Protein AF-A0A415MES4-F1 (afdb_monomer)

Sequence (117 aa):
MKEWYYIASDKPEKKNYFDSYDDTQFAILCIFRFKAPINEVPDYEIYHNGKLFETVPGDMLFNMYIENGGHVFEDCLNKETDKKENEDVEDLSKTIEDTTNSLKKLLDSIEKLNNML

Structure (mmCIF, N/CA/C/O backbone):
data_AF-A0A415MES4-F1
#
_entry.id   AF-A0A415MES4-F1
#
loop_
_atom_site.group_PDB
_atom_site.id
_atom_site.type_symbol
_atom_site.label_atom_id
_atom_site.label_alt_id
_atom_site.label_comp_id
_atom_site.label_asym_id
_atom_site.label_entity_id
_atom_site.label_seq_id
_atom_site.pdbx_PDB_ins_code
_atom_site.Cartn_x
_atom_site.Cartn_y
_atom_site.Cartn_z
_atom_site.occupancy
_atom_site.B_iso_or_equiv
_atom_site.auth_seq_id
_atom_site.auth_comp_id
_atom_site.auth_asym_id
_atom_site.auth_atom_id
_atom_site.pdbx_PDB_model_num
ATOM 1 N N . MET A 1 1 ? -22.304 5.597 10.752 1.00 66.25 1 MET A N 1
ATOM 2 C CA . MET A 1 1 ? -21.708 4.891 9.596 1.00 66.25 1 MET A CA 1
ATOM 3 C C . MET A 1 1 ? -20.605 3.996 10.126 1.00 66.25 1 MET A C 1
ATOM 5 O O . MET A 1 1 ? -20.163 4.235 11.242 1.00 66.25 1 MET A O 1
ATOM 9 N N . LYS A 1 2 ? -20.229 2.943 9.399 1.00 76.88 2 LYS A N 1
ATOM 10 C CA . LYS A 1 2 ? -19.033 2.171 9.744 1.00 76.88 2 LYS A CA 1
ATOM 11 C C . LYS A 1 2 ? -17.823 2.958 9.245 1.00 76.88 2 LYS A C 1
ATOM 13 O O . LYS A 1 2 ? -17.799 3.300 8.073 1.00 76.88 2 LYS A O 1
ATOM 18 N N . GLU A 1 3 ? -16.892 3.288 10.127 1.00 91.69 3 GLU A N 1
ATOM 19 C CA . GLU A 1 3 ? -15.727 4.111 9.800 1.00 91.69 3 GLU A CA 1
ATOM 20 C C . GLU A 1 3 ? -14.532 3.214 9.493 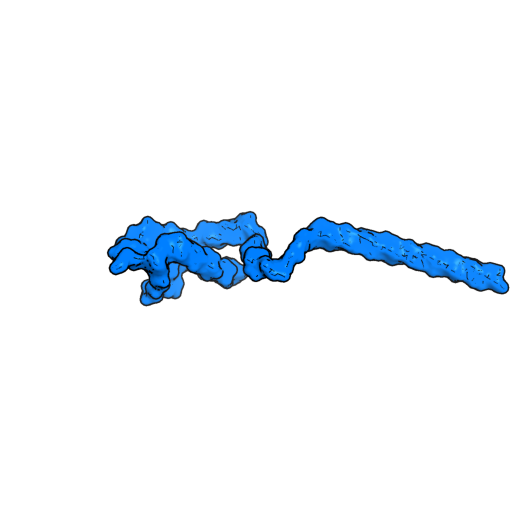1.00 91.69 3 GLU A C 1
ATOM 22 O O . GLU A 1 3 ? -14.123 2.427 10.354 1.00 91.69 3 GLU A O 1
ATOM 27 N N . TRP A 1 4 ? -13.977 3.349 8.290 1.00 97.69 4 TRP A N 1
ATOM 28 C CA . TRP A 1 4 ? -12.700 2.758 7.903 1.00 97.69 4 TRP A CA 1
ATOM 29 C C . TRP A 1 4 ? -11.646 3.850 7.819 1.00 97.69 4 TRP A C 1
ATOM 31 O O . TRP A 1 4 ? -11.913 4.942 7.318 1.00 97.69 4 TRP A O 1
ATOM 41 N N . TYR A 1 5 ? -10.455 3.581 8.340 1.00 97.38 5 TYR A N 1
ATOM 42 C CA . TYR A 1 5 ? -9.321 4.478 8.171 1.00 97.38 5 TYR A CA 1
ATOM 43 C C . TYR A 1 5 ? -8.005 3.731 8.315 1.00 97.38 5 TYR A C 1
ATOM 45 O O . TYR A 1 5 ? -7.950 2.694 8.974 1.00 97.38 5 TYR A O 1
ATOM 53 N N . TYR A 1 6 ? -6.934 4.301 7.767 1.00 97.44 6 TYR A N 1
ATOM 54 C CA . TYR A 1 6 ? -5.578 3.868 8.092 1.00 97.44 6 TYR A CA 1
ATOM 55 C C . TYR A 1 6 ? -4.780 4.970 8.801 1.00 97.44 6 TYR A C 1
ATOM 57 O O . TYR A 1 6 ? -5.033 6.172 8.619 1.00 97.44 6 TYR A O 1
ATOM 65 N N . ILE A 1 7 ? -3.794 4.546 9.588 1.00 97.69 7 ILE A N 1
ATOM 66 C CA . ILE A 1 7 ? -2.726 5.370 10.163 1.00 97.69 7 ILE A CA 1
ATOM 67 C C . ILE A 1 7 ? -1.396 4.835 9.628 1.00 97.69 7 ILE A C 1
ATOM 69 O O . ILE A 1 7 ? -1.177 3.628 9.628 1.00 97.69 7 ILE A O 1
ATOM 73 N N . ALA A 1 8 ? -0.530 5.723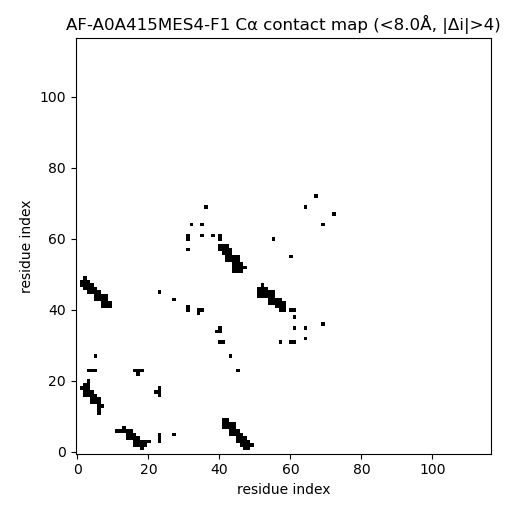 9.140 1.00 96.31 8 ALA A N 1
ATOM 74 C CA . ALA A 1 8 ? 0.816 5.353 8.704 1.00 96.31 8 ALA A CA 1
ATOM 75 C C . ALA A 1 8 ? 1.808 5.570 9.853 1.00 96.31 8 ALA A C 1
ATOM 77 O O . ALA A 1 8 ? 1.709 6.578 10.557 1.00 96.31 8 ALA A O 1
ATOM 78 N N . SER A 1 9 ? 2.769 4.664 10.038 1.00 95.12 9 SER A N 1
ATOM 79 C CA . SER A 1 9 ? 3.703 4.711 11.172 1.00 95.12 9 SER A CA 1
ATOM 80 C C . SER A 1 9 ? 4.617 5.941 11.170 1.00 95.12 9 SER A C 1
ATOM 82 O O . SER A 1 9 ? 5.049 6.383 12.232 1.00 95.12 9 SER A O 1
ATOM 84 N N . ASP A 1 10 ? 4.847 6.559 10.008 1.00 93.38 10 ASP A N 1
ATOM 85 C CA . ASP A 1 10 ? 5.587 7.820 9.881 1.00 93.38 10 ASP A CA 1
ATOM 86 C C . ASP A 1 10 ? 4.755 9.068 10.232 1.00 93.38 10 ASP A C 1
ATOM 88 O O . ASP A 1 10 ? 5.308 10.162 10.343 1.00 93.38 10 ASP A O 1
ATOM 92 N N . LYS A 1 11 ? 3.428 8.926 10.372 1.00 94.06 11 LYS A N 1
ATOM 93 C CA . LYS A 1 11 ? 2.474 10.002 10.706 1.00 94.06 11 LYS A CA 1
ATOM 94 C C . LYS A 1 11 ? 1.375 9.485 11.651 1.00 94.06 11 LYS A C 1
ATOM 96 O O . LYS A 1 11 ? 0.202 9.456 11.254 1.00 94.06 11 LYS A O 1
ATOM 101 N N . PRO A 1 12 ? 1.718 9.081 12.889 1.00 94.00 12 PRO A N 1
ATOM 102 C CA . PRO A 1 12 ? 0.806 8.358 13.778 1.00 94.00 12 PRO A CA 1
ATOM 103 C C . PRO A 1 12 ? -0.417 9.183 14.221 1.00 94.00 12 PRO A C 1
ATOM 105 O O . PRO A 1 12 ? -1.481 8.641 14.512 1.00 94.00 12 PRO A O 1
ATOM 108 N N . GLU A 1 13 ? -0.310 10.508 14.223 1.00 94.94 13 GLU A N 1
ATOM 109 C CA . GLU A 1 13 ? -1.408 11.436 14.519 1.00 94.94 13 GLU A CA 1
ATOM 110 C C . GLU A 1 13 ? -2.424 11.612 13.376 1.00 94.94 13 GLU A C 1
ATOM 112 O O . GLU A 1 13 ? -3.500 12.182 13.590 1.00 94.94 13 GLU A O 1
ATOM 117 N N . LYS A 1 14 ? -2.127 11.135 12.159 1.00 95.69 14 LYS A N 1
ATOM 118 C CA . LYS A 1 14 ? -2.980 11.358 10.986 1.00 95.69 14 LYS A CA 1
ATOM 119 C C . LYS A 1 14 ? -3.833 10.133 10.656 1.00 95.69 14 LYS A C 1
ATOM 121 O O . LYS A 1 14 ? -3.340 9.135 10.137 1.00 95.69 14 LYS A O 1
ATOM 126 N N . LYS A 1 15 ? -5.149 10.273 10.835 1.00 96.31 15 LYS A N 1
ATOM 127 C CA . LYS A 1 15 ? -6.157 9.312 10.357 1.00 96.31 15 LYS A CA 1
ATOM 128 C C . LYS A 1 15 ? -6.633 9.680 8.953 1.00 96.31 15 LYS A C 1
ATOM 130 O O . LYS A 1 15 ? -7.007 10.829 8.718 1.00 96.31 15 LYS A O 1
ATOM 135 N N . ASN A 1 16 ? -6.643 8.714 8.039 1.00 95.56 16 ASN A N 1
ATOM 136 C CA . ASN A 1 16 ? -7.118 8.890 6.663 1.00 95.56 16 ASN A CA 1
ATOM 137 C C . ASN A 1 16 ? -8.367 8.021 6.475 1.00 95.56 16 ASN A C 1
ATOM 139 O O . ASN A 1 16 ? -8.243 6.801 6.484 1.00 95.56 16 ASN A O 1
ATOM 143 N N . TYR A 1 17 ? -9.544 8.648 6.391 1.00 96.38 17 TYR A N 1
ATOM 144 C CA . TYR A 1 17 ? -10.849 7.975 6.413 1.00 96.38 17 TYR A CA 1
ATOM 145 C C . TYR A 1 17 ? -11.364 7.625 5.016 1.00 96.38 17 TYR A C 1
ATOM 147 O O . TYR A 1 17 ? -11.169 8.400 4.081 1.00 96.38 17 TYR A O 1
ATOM 155 N N . PHE A 1 18 ? -12.078 6.501 4.920 1.00 95.44 18 PHE A N 1
ATOM 156 C CA . PHE A 1 18 ? -12.672 5.971 3.693 1.00 95.44 18 PHE A CA 1
ATOM 157 C C . PHE A 1 18 ? -14.016 5.284 3.969 1.00 95.44 18 PHE A C 1
ATOM 159 O O . PHE A 1 18 ? -14.332 4.930 5.110 1.00 95.44 18 PHE A O 1
ATOM 166 N N . ASP A 1 19 ? -14.798 5.077 2.909 1.00 94.00 19 ASP A N 1
ATOM 167 C CA . ASP A 1 19 ? -16.134 4.477 2.996 1.00 94.00 19 ASP A CA 1
ATOM 168 C C . ASP A 1 19 ? -16.085 2.950 3.176 1.00 94.00 19 ASP A C 1
ATOM 170 O O . ASP A 1 19 ? -16.998 2.354 3.760 1.00 94.00 19 ASP A O 1
ATOM 174 N N . SER A 1 20 ? -15.007 2.303 2.720 1.00 95.62 20 SER A N 1
ATOM 175 C CA . SER A 1 20 ? -14.845 0.851 2.767 1.00 95.62 20 SER A CA 1
ATOM 176 C C . SER A 1 20 ? -13.408 0.401 3.055 1.00 95.62 20 SER A C 1
ATOM 178 O O . SER A 1 20 ? -12.447 1.174 2.994 1.00 95.62 20 SER A O 1
ATOM 180 N N . TYR A 1 21 ? -13.264 -0.888 3.373 1.00 94.31 21 TYR A N 1
ATOM 181 C CA . TYR A 1 21 ? -11.959 -1.540 3.488 1.00 94.31 21 TYR A CA 1
ATOM 182 C C . TYR A 1 21 ? -11.205 -1.530 2.154 1.00 94.31 21 TYR A C 1
ATOM 184 O O . TYR A 1 21 ? -10.022 -1.200 2.136 1.00 94.31 21 TYR A O 1
ATOM 192 N N . ASP A 1 22 ? -11.902 -1.809 1.050 1.00 94.88 22 ASP A N 1
ATOM 193 C CA . ASP A 1 22 ? -11.310 -1.846 -0.290 1.00 94.88 22 ASP A CA 1
ATOM 194 C C . ASP A 1 22 ? -10.759 -0.470 -0.688 1.00 94.88 22 ASP A C 1
ATOM 196 O O . ASP A 1 22 ? -9.633 -0.377 -1.173 1.00 94.88 22 ASP A O 1
ATOM 200 N N . ASP A 1 23 ? -11.486 0.612 -0.385 1.00 94.25 23 ASP A N 1
ATOM 201 C CA . ASP A 1 23 ? -11.006 1.985 -0.602 1.00 94.25 23 ASP A CA 1
ATOM 202 C C . ASP A 1 23 ? -9.784 2.306 0.268 1.00 94.25 23 ASP A C 1
ATOM 204 O O . ASP A 1 23 ? -8.847 2.971 -0.178 1.00 94.25 23 ASP A O 1
ATOM 208 N N . THR A 1 24 ? -9.769 1.809 1.509 1.00 94.38 24 THR A N 1
ATOM 209 C CA . THR A 1 24 ? -8.646 1.999 2.440 1.00 94.38 24 THR A CA 1
ATOM 210 C C . THR A 1 24 ? -7.386 1.296 1.930 1.00 94.38 24 THR A C 1
ATOM 212 O O . THR A 1 24 ? -6.315 1.902 1.887 1.00 94.38 24 THR A O 1
ATOM 215 N N . GLN A 1 25 ? -7.517 0.039 1.501 1.00 93.44 25 GLN A N 1
ATOM 216 C CA . GLN A 1 25 ? -6.447 -0.749 0.887 1.00 93.44 25 GLN A CA 1
ATOM 217 C C . GLN A 1 25 ? -5.955 -0.094 -0.408 1.00 93.44 25 GLN A C 1
ATOM 219 O O . GLN A 1 25 ? -4.756 0.119 -0.580 1.00 93.44 25 GLN A O 1
ATOM 224 N N . PHE A 1 26 ? -6.871 0.321 -1.287 1.00 90.38 26 PHE A N 1
ATOM 225 C CA . PHE A 1 26 ? -6.530 1.013 -2.528 1.00 90.38 26 PHE A CA 1
ATOM 226 C C . PHE A 1 26 ? -5.764 2.320 -2.275 1.00 90.38 26 PHE A C 1
ATOM 228 O O . PHE A 1 26 ? -4.791 2.618 -2.971 1.00 90.38 26 PHE A O 1
ATOM 235 N N . ALA A 1 27 ? -6.140 3.084 -1.247 1.00 92.12 27 ALA A N 1
ATOM 236 C CA . ALA A 1 27 ? -5.434 4.304 -0.874 1.00 92.12 27 ALA A CA 1
ATOM 237 C C . ALA A 1 27 ? -4.013 4.033 -0.358 1.00 92.12 27 ALA A C 1
ATOM 239 O O . ALA A 1 27 ? -3.079 4.735 -0.756 1.00 92.12 27 ALA A O 1
ATOM 240 N N . ILE A 1 28 ? -3.826 3.007 0.481 1.00 92.62 28 ILE A N 1
ATOM 241 C CA . ILE A 1 28 ? -2.494 2.562 0.919 1.00 92.62 28 ILE A CA 1
ATOM 242 C C . ILE A 1 28 ? -1.654 2.192 -0.303 1.00 92.62 28 ILE A C 1
ATOM 244 O O . ILE A 1 28 ? -0.537 2.698 -0.431 1.00 92.62 28 ILE A O 1
ATOM 248 N N . LEU A 1 29 ? -2.226 1.412 -1.233 1.00 88.69 29 LEU A N 1
ATOM 249 C CA . LEU A 1 29 ? -1.582 0.995 -2.480 1.00 88.69 29 LEU A CA 1
ATOM 250 C C . LEU A 1 29 ? -1.136 2.186 -3.349 1.00 88.69 29 LEU A C 1
ATOM 252 O O . LEU A 1 29 ? -0.034 2.197 -3.895 1.00 88.69 29 LEU A O 1
ATOM 256 N N . CYS A 1 30 ? -1.955 3.232 -3.442 1.00 85.69 30 CYS A N 1
ATOM 257 C CA . CYS A 1 30 ? -1.585 4.442 -4.175 1.00 85.69 30 CYS A CA 1
ATOM 258 C C . CYS A 1 30 ? -0.429 5.204 -3.510 1.00 85.69 30 CYS A C 1
ATOM 260 O O . CYS A 1 30 ? 0.413 5.770 -4.202 1.00 85.69 30 CYS A O 1
ATOM 262 N N . ILE A 1 31 ? -0.376 5.244 -2.175 1.00 85.69 31 ILE A N 1
ATOM 263 C CA . ILE A 1 31 ? 0.579 6.082 -1.436 1.00 85.69 31 ILE A CA 1
ATOM 264 C C . ILE A 1 31 ? 1.943 5.417 -1.298 1.00 85.69 31 ILE A C 1
ATOM 266 O O . ILE A 1 31 ? 2.957 6.083 -1.522 1.00 85.69 31 ILE A O 1
ATOM 270 N N . PHE A 1 32 ? 1.997 4.132 -0.929 1.00 83.88 32 PHE A N 1
ATOM 271 C CA . PHE A 1 32 ? 3.282 3.451 -0.722 1.00 83.88 32 PHE A CA 1
ATOM 272 C C . PHE A 1 32 ? 4.124 3.469 -2.001 1.00 83.88 32 PHE A C 1
ATOM 274 O O . PHE A 1 32 ? 5.343 3.573 -1.943 1.00 83.88 32 PHE A O 1
ATOM 281 N N . ARG A 1 33 ? 3.462 3.479 -3.160 1.00 75.75 33 ARG A N 1
ATOM 282 C CA . ARG A 1 33 ? 4.067 3.550 -4.483 1.00 75.75 33 ARG A CA 1
ATOM 283 C C . ARG A 1 33 ? 4.892 4.817 -4.730 1.00 75.75 33 ARG A C 1
ATOM 285 O O . ARG A 1 33 ? 5.874 4.754 -5.456 1.00 75.75 33 ARG A O 1
ATOM 292 N N . PHE A 1 34 ? 4.547 5.947 -4.112 1.00 80.38 34 PHE A N 1
ATOM 293 C CA . PHE A 1 34 ? 5.376 7.162 -4.167 1.00 80.38 34 PHE A CA 1
ATOM 294 C C . PHE A 1 34 ? 6.545 7.126 -3.178 1.00 80.38 34 PHE A C 1
ATOM 296 O O . PHE A 1 34 ? 7.541 7.819 -3.367 1.00 80.38 34 PHE A O 1
ATOM 303 N N . LYS A 1 35 ? 6.426 6.324 -2.119 1.00 81.19 35 LYS A N 1
ATOM 304 C CA . LYS A 1 35 ? 7.427 6.203 -1.056 1.00 81.19 35 LYS A CA 1
ATOM 305 C C . LYS A 1 35 ? 8.445 5.088 -1.303 1.00 81.19 35 LYS A C 1
ATOM 307 O O . LYS A 1 35 ? 9.572 5.175 -0.825 1.00 81.19 35 LYS A O 1
ATOM 312 N N . ALA A 1 36 ? 8.070 4.059 -2.059 1.00 81.69 36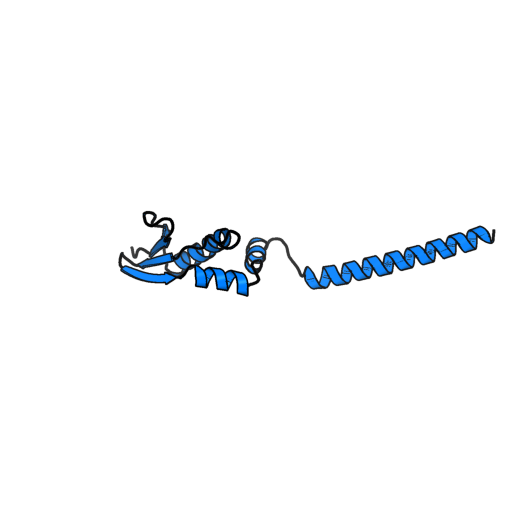 ALA A N 1
ATOM 313 C CA . ALA A 1 36 ? 8.930 2.930 -2.386 1.00 81.69 36 ALA A CA 1
ATOM 314 C C . ALA A 1 36 ? 10.195 3.331 -3.172 1.00 81.69 36 ALA A C 1
ATOM 316 O O . ALA A 1 36 ? 11.272 2.907 -2.759 1.00 81.69 36 ALA A O 1
ATOM 317 N N . PRO A 1 37 ? 10.148 4.213 -4.196 1.00 78.38 37 PRO A N 1
ATOM 318 C CA . PRO A 1 37 ? 11.351 4.659 -4.909 1.00 78.38 37 PRO A CA 1
ATOM 319 C C . PRO A 1 37 ? 12.400 5.353 -4.026 1.00 78.38 37 PRO A C 1
ATOM 321 O O . PRO A 1 37 ? 13.582 5.343 -4.357 1.00 78.38 37 PRO A O 1
ATOM 324 N N . ILE A 1 38 ? 11.976 5.955 -2.910 1.00 80.12 38 ILE A N 1
ATOM 325 C CA . ILE A 1 38 ? 12.853 6.648 -1.954 1.00 80.12 38 ILE A CA 1
ATOM 326 C C . ILE A 1 38 ? 13.140 5.817 -0.694 1.00 80.12 38 ILE A C 1
ATOM 328 O O . ILE A 1 38 ? 13.776 6.314 0.228 1.00 80.12 38 ILE A O 1
ATOM 332 N N . ASN A 1 39 ? 12.723 4.544 -0.670 1.00 75.06 39 ASN A N 1
ATOM 333 C CA . ASN A 1 39 ? 12.914 3.613 0.445 1.00 75.06 39 ASN A CA 1
ATOM 334 C C . ASN A 1 39 ? 12.324 4.109 1.787 1.00 75.06 39 ASN A C 1
ATOM 336 O O . ASN A 1 39 ? 12.902 3.897 2.850 1.00 75.06 39 ASN A O 1
ATOM 340 N N . GLU A 1 40 ? 11.164 4.772 1.739 1.00 82.75 40 GLU A N 1
ATOM 341 C CA . GLU A 1 40 ? 10.481 5.340 2.917 1.00 82.75 40 GLU A CA 1
ATOM 342 C C . GLU A 1 40 ? 9.093 4.725 3.154 1.00 82.75 40 GLU A C 1
ATOM 344 O O . GLU A 1 40 ? 8.179 5.403 3.630 1.00 82.75 40 GLU A O 1
ATOM 349 N N . VAL A 1 41 ? 8.878 3.461 2.775 1.00 90.44 41 VAL A N 1
ATOM 350 C CA . VAL A 1 41 ? 7.563 2.824 2.936 1.00 90.44 41 VAL A CA 1
ATOM 351 C C . VAL A 1 41 ? 7.290 2.553 4.423 1.00 90.44 41 VAL A C 1
ATOM 353 O O . VAL A 1 41 ? 8.002 1.747 5.019 1.00 90.44 41 VAL A O 1
ATOM 356 N N . PRO A 1 42 ? 6.289 3.210 5.043 1.00 94.31 42 PRO A N 1
ATOM 357 C CA . PRO A 1 42 ? 5.946 2.987 6.439 1.00 94.31 42 PRO A CA 1
ATOM 358 C C . PRO A 1 42 ? 5.054 1.750 6.580 1.00 94.31 42 PRO A C 1
ATOM 360 O O . PRO A 1 42 ? 4.496 1.252 5.601 1.00 94.31 42 PRO A O 1
ATOM 363 N N . ASP A 1 43 ? 4.842 1.329 7.819 1.00 96.12 43 ASP A N 1
ATOM 364 C CA . ASP A 1 43 ? 3.774 0.391 8.144 1.00 96.12 43 ASP A CA 1
ATOM 365 C C . ASP A 1 43 ? 2.432 1.124 8.139 1.00 96.12 43 ASP A C 1
ATOM 367 O O . ASP A 1 43 ? 2.341 2.300 8.513 1.00 96.12 43 ASP A O 1
ATOM 371 N N . TYR A 1 44 ? 1.376 0.419 7.747 1.00 97.06 44 TYR A N 1
ATOM 372 C CA . TYR A 1 44 ? 0.019 0.947 7.738 1.00 97.06 44 TYR A CA 1
ATOM 373 C C . TYR A 1 44 ? -0.871 0.119 8.654 1.00 97.06 44 TYR A C 1
ATOM 375 O O . TYR A 1 44 ? -1.038 -1.083 8.472 1.00 97.06 44 TYR A O 1
ATOM 383 N N . GLU A 1 45 ? -1.488 0.769 9.630 1.00 98.19 45 GLU A N 1
ATOM 384 C CA . GLU A 1 45 ? -2.482 0.157 10.502 1.00 98.19 45 GLU A CA 1
ATOM 385 C C . GLU A 1 45 ? -3.880 0.536 10.023 1.00 98.19 45 GLU A C 1
ATOM 387 O O . GLU A 1 45 ? -4.228 1.718 9.977 1.00 98.19 45 GLU A O 1
ATOM 392 N N . ILE A 1 46 ? -4.693 -0.459 9.685 1.00 97.50 46 ILE A N 1
ATOM 393 C CA . ILE A 1 46 ? -6.070 -0.288 9.228 1.00 97.50 46 ILE A CA 1
ATOM 394 C C . ILE A 1 46 ? -7.011 -0.527 10.395 1.00 97.50 46 ILE A C 1
ATOM 396 O O . ILE A 1 46 ? -6.932 -1.538 11.092 1.00 97.50 46 ILE A O 1
ATOM 400 N N . TYR A 1 47 ? -7.952 0.387 10.576 1.00 97.81 47 TYR A N 1
ATOM 401 C CA . TYR A 1 47 ? -8.936 0.354 11.640 1.00 97.81 47 TYR A CA 1
ATOM 402 C C . TYR A 1 47 ? -10.353 0.339 11.076 1.00 97.81 47 TYR A C 1
ATOM 404 O O . TYR A 1 47 ? -10.663 1.011 10.093 1.00 97.81 47 TYR A O 1
ATOM 412 N N . HIS A 1 48 ? -11.237 -0.368 11.776 1.00 97.44 48 HIS A N 1
ATOM 413 C CA . HIS A 1 48 ? -12.674 -0.354 11.536 1.00 97.44 48 HIS A CA 1
ATOM 414 C C . HIS A 1 48 ? -13.411 -0.048 12.840 1.00 97.44 48 HIS A C 1
ATOM 416 O O . HIS A 1 48 ? -13.329 -0.802 13.813 1.00 97.44 48 HIS A O 1
ATOM 422 N N . ASN A 1 49 ? -14.133 1.074 12.876 1.00 95.12 49 ASN A N 1
ATOM 423 C CA . ASN A 1 49 ? -14.834 1.580 14.063 1.00 95.12 49 ASN A CA 1
ATOM 424 C C . ASN A 1 49 ? -13.934 1.635 15.314 1.00 95.12 49 ASN A C 1
ATOM 426 O O . ASN A 1 49 ? -14.317 1.179 16.393 1.00 95.12 49 ASN A O 1
ATOM 430 N N . GLY A 1 50 ? -12.708 2.140 15.151 1.00 94.12 50 GLY A N 1
ATOM 431 C CA . GLY A 1 50 ? -11.746 2.317 16.242 1.00 94.12 50 GLY A CA 1
ATOM 432 C C . GLY A 1 50 ? -11.034 1.045 16.709 1.00 94.12 50 GLY A C 1
ATOM 433 O O . GLY A 1 50 ? -10.253 1.110 17.654 1.00 94.12 50 GLY A O 1
ATOM 434 N N . LYS A 1 51 ? -11.270 -0.106 16.068 1.00 96.75 51 LYS A N 1
ATOM 435 C CA . LYS A 1 51 ? -10.543 -1.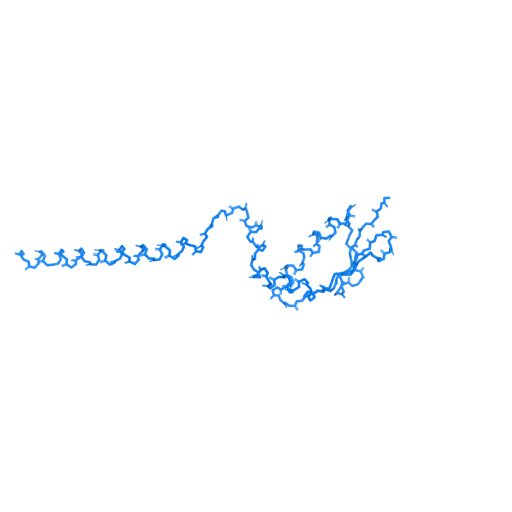354 16.341 1.00 96.75 51 LYS A CA 1
ATOM 436 C C . LYS A 1 51 ? -9.536 -1.627 15.239 1.00 96.75 51 LYS A C 1
ATOM 438 O O . LYS A 1 51 ? -9.898 -1.515 14.070 1.00 96.75 51 LYS A O 1
ATOM 443 N N . LEU A 1 52 ? -8.318 -2.009 15.620 1.00 96.94 52 LEU A N 1
ATOM 444 C CA . LEU A 1 52 ? -7.312 -2.479 14.674 1.00 96.94 52 LEU A CA 1
ATOM 445 C C . LEU A 1 52 ? -7.862 -3.715 13.956 1.00 96.94 52 LEU A C 1
ATOM 447 O O . LEU A 1 52 ? -8.296 -4.675 14.596 1.00 96.94 52 LEU A O 1
ATOM 451 N N . PHE A 1 53 ? -7.898 -3.636 12.636 1.00 96.69 53 PHE A N 1
ATOM 452 C CA . PHE A 1 53 ? -8.371 -4.684 11.748 1.00 96.69 53 PHE A CA 1
ATOM 453 C C . PHE A 1 53 ? -7.191 -5.443 11.142 1.00 96.69 53 PHE A C 1
ATOM 455 O O . PHE A 1 53 ? -7.195 -6.670 11.133 1.00 96.69 53 PHE A O 1
ATOM 462 N N . GLU A 1 54 ? -6.177 -4.713 10.681 1.00 96.69 54 GLU A N 1
ATOM 463 C CA . GLU A 1 54 ? -5.022 -5.264 9.980 1.00 96.69 54 GLU A CA 1
ATOM 464 C C . GLU A 1 54 ? -3.816 -4.332 10.116 1.00 96.69 54 GLU A C 1
ATOM 466 O O . GLU A 1 54 ? -3.971 -3.114 10.217 1.00 96.69 54 GLU A O 1
ATOM 471 N N . THR A 1 55 ? -2.621 -4.912 10.075 1.00 97.06 55 THR A N 1
ATOM 472 C CA . THR A 1 55 ? -1.370 -4.180 9.882 1.00 97.06 55 THR A CA 1
ATOM 473 C C . THR A 1 55 ? -0.759 -4.640 8.567 1.00 97.06 55 THR A C 1
ATOM 475 O O . THR A 1 55 ? -0.556 -5.837 8.377 1.00 97.06 55 THR A O 1
ATOM 478 N 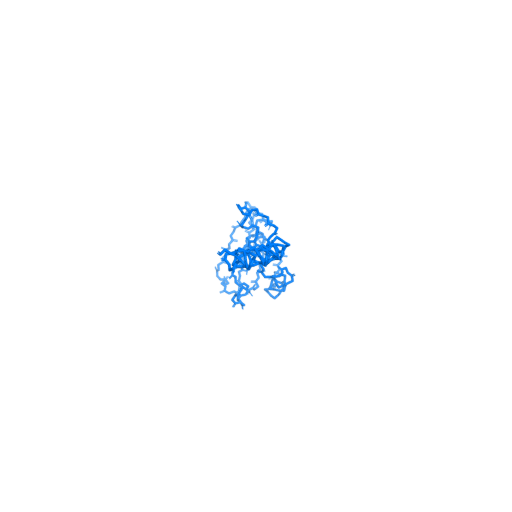N . VAL A 1 56 ? -0.469 -3.693 7.681 1.00 94.94 56 VAL A N 1
ATOM 479 C CA . VAL A 1 56 ? 0.209 -3.910 6.403 1.00 94.94 56 VAL A CA 1
ATOM 480 C C . VAL A 1 56 ? 1.657 -3.436 6.558 1.00 94.94 56 VAL A C 1
ATOM 482 O O . VAL A 1 56 ? 1.883 -2.224 6.652 1.00 94.94 56 VAL A O 1
ATOM 485 N N . PRO A 1 57 ? 2.632 -4.357 6.628 1.00 94.62 57 PRO A N 1
ATOM 486 C CA . PRO A 1 57 ? 4.033 -4.002 6.811 1.00 94.62 57 PRO A CA 1
ATOM 487 C C . PRO A 1 57 ? 4.606 -3.255 5.602 1.00 94.62 57 PRO A C 1
ATOM 489 O O . PRO A 1 57 ? 4.341 -3.604 4.445 1.00 94.62 57 PRO A O 1
ATOM 492 N N . GLY A 1 58 ? 5.414 -2.231 5.859 1.00 91.56 58 GLY A N 1
ATOM 493 C CA . GLY A 1 58 ? 6.031 -1.426 4.811 1.00 91.56 58 GLY A CA 1
ATOM 494 C C . GLY A 1 58 ? 7.068 -2.198 3.997 1.00 91.56 58 GLY A C 1
ATOM 495 O O . GLY A 1 58 ? 7.182 -1.994 2.790 1.00 91.56 58 GLY A O 1
ATOM 496 N N . ASP A 1 59 ? 7.772 -3.141 4.622 1.00 89.94 59 ASP A N 1
ATOM 497 C CA . ASP A 1 59 ? 8.709 -4.057 3.968 1.00 89.94 59 ASP A CA 1
ATOM 498 C C . ASP A 1 59 ? 7.998 -5.033 3.020 1.00 89.94 59 ASP A C 1
ATOM 500 O O . ASP A 1 59 ? 8.473 -5.266 1.912 1.00 89.94 59 ASP A O 1
ATOM 504 N N . MET A 1 60 ? 6.822 -5.542 3.397 1.00 90.75 60 MET A N 1
ATOM 505 C CA . MET A 1 60 ? 5.968 -6.342 2.518 1.00 90.75 60 MET A CA 1
ATOM 506 C C . MET A 1 60 ? 5.543 -5.535 1.287 1.00 90.75 60 MET A C 1
ATOM 508 O O . MET A 1 60 ? 5.642 -6.026 0.163 1.00 90.75 60 MET A O 1
ATOM 512 N N . LEU A 1 61 ? 5.112 -4.287 1.482 1.00 89.12 61 LEU A N 1
ATOM 513 C CA . LEU A 1 61 ? 4.746 -3.386 0.389 1.00 89.12 61 LEU A CA 1
ATOM 514 C C . LEU A 1 61 ? 5.949 -3.042 -0.498 1.00 89.12 61 LEU A C 1
ATOM 516 O O . LEU A 1 61 ? 5.839 -3.043 -1.722 1.00 89.12 61 LEU A O 1
ATOM 520 N N . PHE A 1 62 ? 7.113 -2.794 0.098 1.00 87.31 62 PHE A N 1
ATOM 521 C CA . PHE A 1 62 ? 8.346 -2.541 -0.637 1.00 87.31 62 PHE A CA 1
ATOM 522 C C . PHE A 1 62 ? 8.782 -3.764 -1.453 1.00 87.31 62 PHE A C 1
ATOM 524 O O . PHE A 1 62 ? 9.084 -3.634 -2.636 1.00 87.31 62 PHE A O 1
ATOM 531 N N . ASN A 1 63 ? 8.734 -4.963 -0.874 1.00 86.06 63 ASN A N 1
ATOM 532 C CA . ASN A 1 63 ? 9.018 -6.202 -1.594 1.00 86.06 63 ASN A CA 1
ATOM 533 C C . ASN A 1 63 ? 8.031 -6.407 -2.744 1.00 86.06 63 ASN A C 1
ATOM 535 O O . ASN A 1 63 ? 8.457 -6.692 -3.856 1.00 86.06 63 ASN A O 1
ATOM 539 N N . MET A 1 64 ? 6.739 -6.149 -2.525 1.00 84.06 64 MET A N 1
ATOM 540 C CA . MET A 1 64 ? 5.733 -6.186 -3.587 1.00 84.06 64 MET A CA 1
ATOM 541 C C . MET A 1 64 ? 6.037 -5.177 -4.706 1.00 84.06 64 MET A C 1
ATOM 543 O O . MET A 1 64 ? 5.821 -5.477 -5.878 1.00 84.06 64 MET A O 1
ATOM 547 N N . TYR A 1 65 ? 6.555 -3.990 -4.381 1.00 83.06 65 TYR A N 1
ATOM 548 C CA . TYR A 1 65 ? 7.022 -3.027 -5.381 1.00 83.06 65 TYR A CA 1
ATOM 549 C C . TYR A 1 65 ? 8.212 -3.570 -6.184 1.00 83.06 65 TYR A C 1
ATOM 551 O O . TYR A 1 65 ? 8.189 -3.503 -7.410 1.00 83.06 65 TYR A O 1
ATOM 559 N N . ILE A 1 66 ? 9.217 -4.152 -5.521 1.00 82.38 66 ILE A N 1
ATOM 560 C CA . ILE A 1 66 ? 10.409 -4.726 -6.168 1.00 82.38 66 ILE A CA 1
ATOM 561 C C . ILE A 1 66 ? 10.061 -5.941 -7.041 1.00 82.38 66 ILE A C 1
ATOM 563 O O . ILE A 1 66 ? 10.524 -6.030 -8.177 1.00 82.38 66 ILE A O 1
ATOM 567 N N . GLU A 1 67 ? 9.231 -6.858 -6.542 1.00 82.75 67 GLU A N 1
ATOM 568 C CA . GLU A 1 67 ? 8.794 -8.067 -7.254 1.00 82.75 67 GLU A CA 1
ATOM 569 C C . GLU A 1 67 ? 7.991 -7.729 -8.511 1.00 82.75 67 GLU A C 1
ATOM 571 O O . GLU A 1 67 ? 8.153 -8.369 -9.548 1.00 82.75 67 GLU A O 1
ATOM 576 N N . ASN A 1 68 ? 7.193 -6.661 -8.454 1.00 77.62 68 ASN A N 1
ATOM 577 C CA . ASN A 1 68 ? 6.509 -6.096 -9.612 1.00 77.62 68 ASN A CA 1
ATOM 578 C C . ASN A 1 68 ? 7.399 -5.076 -10.353 1.00 77.62 68 ASN A C 1
ATOM 580 O O . ASN A 1 68 ? 6.920 -4.082 -10.887 1.00 77.62 68 ASN A O 1
ATOM 584 N N . GLY A 1 69 ? 8.717 -5.282 -10.366 1.00 64.88 69 GLY A N 1
ATOM 585 C CA . GLY A 1 69 ? 9.672 -4.556 -11.205 1.00 64.88 69 GLY A CA 1
ATOM 586 C C . GLY A 1 69 ? 9.852 -3.066 -10.910 1.00 64.88 69 GLY A C 1
ATOM 587 O O . GLY A 1 69 ? 10.409 -2.376 -11.758 1.00 64.88 69 GLY A O 1
ATOM 588 N N . GLY A 1 70 ? 9.354 -2.537 -9.786 1.00 62.16 70 GLY A N 1
ATOM 589 C CA . GLY A 1 70 ? 9.366 -1.110 -9.416 1.00 62.16 70 GLY A CA 1
ATOM 590 C C . GLY A 1 70 ? 8.594 -0.172 -10.365 1.00 62.16 70 GLY A C 1
ATOM 591 O O . GLY A 1 70 ? 8.131 0.893 -9.973 1.00 62.16 70 GLY A O 1
ATOM 592 N N . HIS A 1 71 ? 8.375 -0.594 -11.605 1.00 54.81 71 HIS A N 1
ATOM 593 C CA . HIS A 1 71 ? 7.782 0.168 -12.693 1.00 54.81 71 HIS A CA 1
ATOM 594 C C . HIS A 1 71 ? 6.342 -0.266 -13.013 1.00 54.81 71 HIS A C 1
ATOM 596 O O . HIS A 1 71 ? 5.581 0.527 -13.562 1.00 54.81 71 HIS A O 1
ATOM 602 N N . VAL A 1 72 ? 5.900 -1.469 -12.613 1.00 49.47 72 VAL A N 1
ATOM 603 C CA . VAL A 1 72 ? 4.679 -2.098 -13.175 1.00 49.47 72 VAL A CA 1
ATOM 604 C C . VAL A 1 72 ? 3.376 -1.358 -12.865 1.00 49.47 72 VAL A C 1
ATOM 606 O O . VAL A 1 72 ? 2.401 -1.488 -13.602 1.00 49.47 72 VAL A O 1
ATOM 609 N N . PHE A 1 73 ? 3.319 -0.522 -11.828 1.00 47.41 73 PHE A N 1
ATOM 610 C CA . PHE A 1 73 ? 2.108 0.266 -11.603 1.00 47.41 73 PHE A CA 1
ATOM 611 C C . PHE A 1 73 ? 2.123 1.625 -12.338 1.00 47.41 73 PHE A C 1
ATOM 613 O O . PHE A 1 73 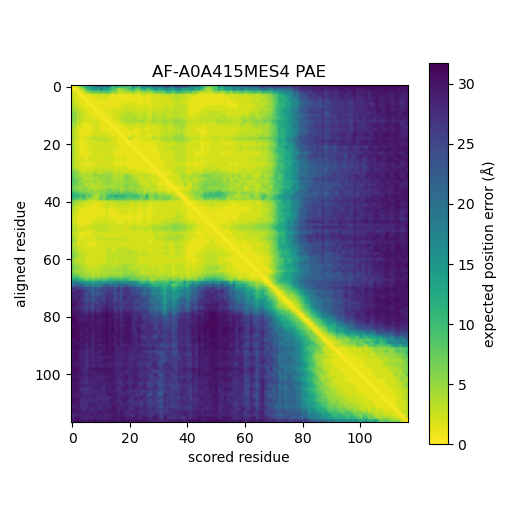? 1.083 2.282 -12.340 1.00 47.41 73 PHE A O 1
ATOM 620 N N . GLU A 1 74 ? 3.265 2.130 -12.852 1.00 47.97 74 GLU A N 1
ATOM 621 C CA . GLU A 1 74 ? 3.330 3.480 -13.475 1.00 47.97 74 GLU A CA 1
ATOM 622 C C . GLU A 1 74 ? 2.629 3.372 -14.823 1.00 47.97 74 GLU A C 1
ATOM 624 O O . GLU A 1 74 ? 1.808 4.214 -15.162 1.00 47.97 74 GLU A O 1
ATOM 629 N N . ASP A 1 75 ? 2.776 2.210 -15.455 1.00 43.69 75 ASP A N 1
ATOM 630 C CA . ASP A 1 75 ? 2.044 1.773 -16.637 1.00 43.69 75 ASP A CA 1
ATOM 631 C C . ASP A 1 75 ? 0.521 1.690 -16.435 1.00 43.69 75 ASP A C 1
ATOM 633 O O . ASP A 1 75 ? -0.234 1.824 -17.394 1.00 43.69 75 ASP A O 1
ATOM 637 N N . CYS A 1 76 ? 0.021 1.516 -15.202 1.00 42.50 76 CYS A N 1
ATOM 638 C CA . CYS A 1 76 ? -1.423 1.559 -14.928 1.00 42.50 76 CYS A CA 1
ATOM 639 C C . CYS A 1 76 ? -1.983 2.986 -14.811 1.00 42.50 76 CYS A C 1
ATOM 641 O O . CYS A 1 76 ? -3.155 3.187 -15.126 1.00 42.50 76 CYS A O 1
ATOM 643 N N . LEU A 1 77 ? -1.169 3.962 -14.388 1.00 44.47 77 LEU A N 1
ATOM 644 C CA . LEU A 1 77 ? -1.508 5.394 -14.440 1.00 44.47 77 LEU A CA 1
ATOM 645 C C . LEU A 1 77 ? -1.262 5.977 -15.838 1.00 44.47 77 LEU A C 1
ATOM 647 O O . LEU A 1 77 ? -1.993 6.864 -16.264 1.00 44.47 77 LEU A O 1
ATOM 651 N N . ASN A 1 78 ? -0.319 5.403 -16.583 1.00 43.09 78 ASN A N 1
ATOM 652 C CA . ASN A 1 78 ? -0.059 5.688 -17.990 1.00 43.09 78 ASN A CA 1
ATOM 653 C C . ASN A 1 78 ? -1.014 4.941 -18.933 1.00 43.09 78 ASN A C 1
ATOM 655 O O . ASN A 1 78 ? -0.718 4.811 -20.115 1.00 43.09 78 ASN A O 1
ATOM 659 N N . LYS A 1 79 ? -2.199 4.502 -18.479 1.00 45.56 79 LYS A N 1
ATOM 660 C CA . LYS A 1 79 ? -3.264 3.983 -19.363 1.00 45.56 79 LYS A CA 1
ATOM 661 C C . LYS A 1 79 ? -3.984 5.076 -20.174 1.00 45.56 79 LYS A C 1
ATOM 663 O O . LYS A 1 79 ? -5.161 4.937 -20.493 1.00 45.56 79 LYS A O 1
ATOM 668 N N . GLU A 1 80 ? -3.249 6.111 -20.576 1.00 48.31 80 GLU A N 1
ATOM 669 C CA . GLU A 1 80 ? -3.481 6.832 -21.837 1.00 48.31 80 GLU A CA 1
ATOM 670 C C . GLU A 1 80 ? -2.357 6.635 -22.875 1.00 48.31 80 GLU A C 1
ATOM 672 O O . GLU A 1 80 ? -2.419 7.188 -23.968 1.00 48.31 80 GLU A O 1
ATOM 677 N N . THR A 1 81 ? -1.374 5.778 -22.619 1.00 47.31 81 THR A N 1
ATOM 678 C CA . THR A 1 81 ? -0.309 5.445 -23.573 1.00 47.31 81 THR A CA 1
ATOM 679 C C . THR A 1 81 ? -0.127 3.938 -23.643 1.00 47.31 81 THR A C 1
ATOM 681 O O . THR A 1 81 ? 0.715 3.317 -23.009 1.00 47.31 81 THR A O 1
ATOM 684 N N . ASP A 1 82 ? -1.040 3.363 -24.413 1.00 47.50 82 ASP A N 1
ATOM 685 C CA . ASP A 1 82 ? -0.888 2.165 -25.225 1.00 47.50 82 ASP A CA 1
ATOM 686 C C . ASP A 1 82 ? 0.567 1.715 -25.526 1.00 47.50 82 ASP A C 1
ATOM 688 O O . ASP A 1 82 ? 1.335 2.468 -26.116 1.00 47.50 82 ASP A O 1
ATOM 692 N N . LYS A 1 83 ? 0.787 0.400 -25.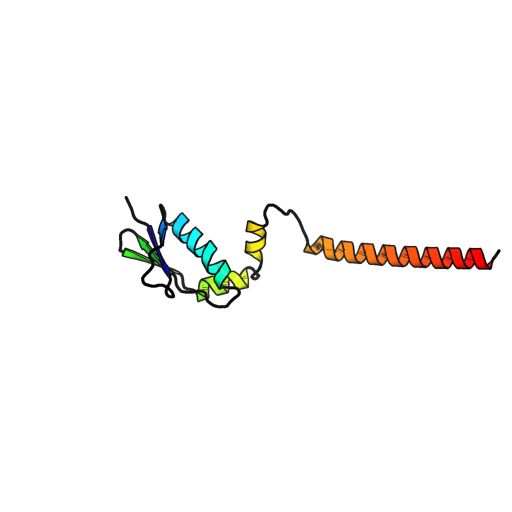329 1.00 51.41 83 LYS A N 1
ATOM 693 C CA . LYS A 1 83 ? 1.548 -0.558 -26.176 1.00 51.41 83 LYS A CA 1
ATOM 694 C C . LYS A 1 83 ? 3.033 -0.838 -25.887 1.00 51.41 83 LYS A C 1
ATOM 696 O O . LYS A 1 83 ? 3.900 -0.044 -26.185 1.00 51.41 83 LYS A O 1
ATOM 701 N N . LYS A 1 84 ? 3.298 -2.114 -25.558 1.00 51.84 84 LYS A N 1
ATOM 702 C CA . LYS A 1 84 ? 4.301 -2.987 -26.222 1.00 51.84 84 LYS A CA 1
ATOM 703 C C . LYS A 1 84 ? 5.760 -2.494 -26.367 1.00 51.84 84 LYS A C 1
ATOM 705 O O . LYS A 1 84 ? 6.468 -2.972 -27.242 1.00 51.84 84 LYS A O 1
ATOM 710 N N . GLU A 1 85 ? 6.278 -1.622 -25.512 1.00 49.03 85 GLU A N 1
ATOM 711 C CA . GLU A 1 85 ? 7.565 -0.980 -25.839 1.00 49.03 85 GLU A CA 1
ATOM 712 C C . GLU A 1 85 ? 8.821 -1.878 -25.831 1.00 49.03 85 GLU A C 1
ATOM 714 O O . GLU A 1 85 ? 9.812 -1.492 -26.437 1.00 49.03 85 GLU A O 1
ATOM 719 N N . ASN A 1 86 ? 8.826 -3.090 -25.262 1.00 49.19 86 ASN A N 1
ATOM 720 C CA . ASN A 1 86 ? 10.084 -3.860 -25.199 1.00 49.19 86 ASN A CA 1
ATOM 721 C C . ASN A 1 86 ? 10.368 -4.795 -26.390 1.00 49.19 86 ASN A C 1
ATOM 723 O O . ASN A 1 86 ? 11.535 -4.971 -26.720 1.00 49.19 86 ASN A O 1
ATOM 727 N N . GLU A 1 87 ? 9.362 -5.348 -27.078 1.00 48.97 87 GLU A N 1
ATOM 728 C CA . GLU A 1 87 ? 9.613 -6.063 -28.351 1.00 48.97 87 GLU A CA 1
ATOM 729 C C . GLU A 1 87 ? 9.759 -5.075 -29.519 1.00 48.97 87 GLU A C 1
ATOM 731 O O . GLU A 1 87 ? 10.604 -5.268 -30.393 1.00 48.97 87 GLU A O 1
ATOM 736 N N . ASP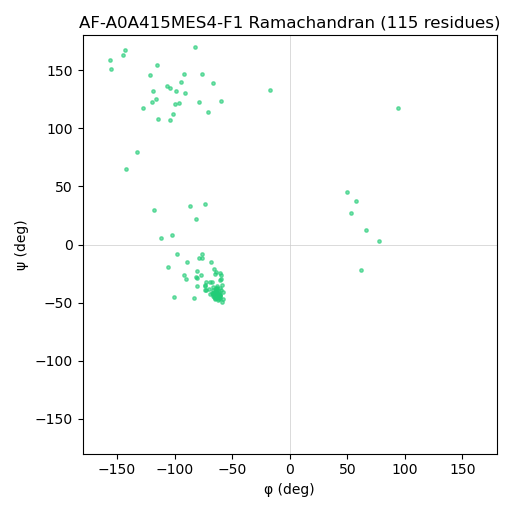 A 1 88 ? 8.997 -3.976 -29.500 1.00 51.22 88 ASP A N 1
ATOM 737 C CA . ASP A 1 88 ? 8.978 -3.005 -30.595 1.00 51.22 88 ASP A CA 1
ATOM 738 C C . ASP A 1 88 ? 10.265 -2.158 -30.646 1.00 51.22 88 ASP A C 1
ATOM 740 O O . ASP A 1 88 ? 10.708 -1.800 -31.732 1.00 51.22 88 ASP A O 1
ATOM 744 N N . VAL A 1 89 ? 10.918 -1.857 -29.513 1.00 56.34 89 VAL A N 1
ATOM 745 C CA . VAL A 1 89 ? 12.181 -1.086 -29.508 1.00 56.34 89 VAL A CA 1
ATOM 746 C C . VAL A 1 89 ? 13.364 -1.920 -30.006 1.00 56.34 89 VAL A C 1
ATOM 748 O O . VAL A 1 89 ? 14.236 -1.391 -30.703 1.00 56.34 89 VAL A O 1
ATOM 751 N N . GLU A 1 90 ? 13.397 -3.218 -29.701 1.00 56.41 90 GLU A N 1
ATOM 752 C CA . GLU A 1 90 ? 14.444 -4.125 -30.183 1.00 56.41 90 GLU A CA 1
ATOM 753 C C . GLU A 1 90 ? 14.263 -4.421 -31.687 1.00 56.41 90 GLU A C 1
ATOM 755 O O . GLU A 1 90 ? 15.236 -4.379 -32.448 1.00 56.41 90 GLU A O 1
ATOM 760 N N . ASP A 1 91 ? 13.016 -4.581 -32.150 1.00 63.69 91 ASP A N 1
ATOM 761 C CA . ASP A 1 91 ? 12.680 -4.736 -33.573 1.00 63.69 91 ASP A CA 1
ATOM 762 C C . ASP A 1 91 ? 12.890 -3.438 -34.378 1.00 63.69 91 ASP A C 1
ATOM 764 O O . ASP A 1 91 ? 13.427 -3.456 -35.492 1.00 63.69 91 ASP A O 1
ATOM 768 N N . LEU A 1 92 ? 12.571 -2.276 -33.798 1.00 69.62 92 LEU A N 1
ATOM 769 C CA . LEU A 1 92 ? 12.817 -0.973 -34.418 1.00 69.62 92 LEU A CA 1
ATOM 770 C C . LEU A 1 92 ? 14.315 -0.678 -34.517 1.00 69.62 92 LEU A C 1
ATOM 772 O O . LEU A 1 92 ? 14.772 -0.210 -35.558 1.00 69.62 92 LEU A O 1
ATOM 776 N N . SER A 1 93 ? 15.093 -0.987 -33.477 1.00 73.56 93 SER A N 1
ATOM 777 C CA . SER A 1 93 ? 16.552 -0.812 -33.496 1.00 73.56 93 SER A CA 1
ATOM 778 C C . SER A 1 93 ? 17.192 -1.654 -34.598 1.00 73.56 93 SER A C 1
ATOM 780 O O . SER A 1 93 ? 18.010 -1.151 -35.370 1.00 73.56 93 SER A O 1
ATOM 782 N N . LYS A 1 94 ? 16.744 -2.904 -34.745 1.00 77.19 94 LYS A N 1
ATOM 783 C CA . LYS A 1 94 ? 17.198 -3.806 -35.805 1.00 77.19 94 LYS A CA 1
ATOM 784 C C . LYS A 1 94 ? 16.771 -3.337 -37.197 1.00 77.19 94 LYS A C 1
ATOM 786 O O . LYS A 1 94 ? 17.576 -3.331 -38.124 1.00 77.19 94 LYS A O 1
ATOM 791 N N . THR A 1 95 ? 15.539 -2.852 -37.339 1.00 77.75 95 THR A N 1
ATOM 792 C CA . THR A 1 95 ? 15.026 -2.298 -38.602 1.00 77.75 95 THR A CA 1
ATOM 793 C C . THR A 1 95 ? 15.776 -1.028 -39.018 1.00 77.75 95 THR A C 1
ATOM 795 O O . THR A 1 95 ? 16.086 -0.838 -40.201 1.00 77.75 95 THR A O 1
ATOM 798 N N . ILE A 1 96 ? 16.108 -0.156 -38.061 1.00 83.06 96 ILE A N 1
ATOM 799 C CA . ILE A 1 96 ? 16.920 1.046 -38.292 1.00 83.06 96 ILE A CA 1
ATOM 800 C C . ILE A 1 96 ? 18.337 0.654 -38.720 1.00 83.06 96 ILE A C 1
ATOM 802 O O . ILE A 1 96 ? 18.872 1.238 -39.669 1.00 83.06 96 ILE A O 1
ATOM 806 N N . GLU A 1 97 ? 18.937 -0.347 -38.077 1.00 86.00 97 GLU A N 1
ATOM 807 C CA . GLU A 1 97 ? 20.261 -0.857 -38.436 1.00 86.00 97 GLU A CA 1
ATOM 808 C C . GLU A 1 97 ? 20.276 -1.445 -39.859 1.00 86.00 97 GLU A C 1
ATOM 810 O O . GLU A 1 97 ? 21.115 -1.065 -40.684 1.00 86.00 97 GLU A O 1
ATOM 815 N N . ASP A 1 98 ? 19.301 -2.288 -40.199 1.00 84.81 98 ASP A N 1
ATOM 816 C CA . ASP A 1 98 ? 19.174 -2.903 -41.525 1.00 84.81 98 ASP A CA 1
ATOM 817 C C . ASP A 1 98 ? 18.933 -1.863 -42.630 1.00 84.81 98 ASP A C 1
ATOM 819 O O . ASP A 1 98 ? 19.523 -1.934 -43.720 1.00 84.81 98 ASP A O 1
ATOM 823 N N . THR A 1 99 ? 18.119 -0.845 -42.343 1.00 85.31 99 THR A N 1
ATOM 824 C CA . THR A 1 99 ? 17.866 0.265 -43.271 1.00 85.31 99 THR A CA 1
ATOM 825 C C . THR A 1 99 ? 19.126 1.101 -43.477 1.00 85.31 99 THR A C 1
ATOM 827 O O . THR A 1 99 ? 19.485 1.411 -44.615 1.00 85.31 99 THR A O 1
ATOM 830 N N . THR A 1 100 ? 19.853 1.410 -42.403 1.00 87.44 100 THR A N 1
ATOM 831 C CA . THR A 1 100 ? 21.112 2.169 -42.462 1.00 87.44 100 THR A CA 1
ATOM 832 C C . THR A 1 100 ? 22.167 1.424 -43.281 1.00 87.44 100 THR A C 1
ATOM 834 O O . THR A 1 100 ? 22.817 2.007 -44.153 1.00 87.44 100 THR A O 1
ATOM 837 N N . ASN A 1 101 ? 22.289 0.111 -43.079 1.00 88.88 101 ASN A N 1
ATOM 838 C CA . ASN A 1 101 ? 23.194 -0.741 -43.847 1.00 88.88 101 ASN A CA 1
ATOM 839 C C . ASN A 1 101 ? 22.812 -0.810 -45.333 1.00 88.88 101 ASN A C 1
ATOM 841 O O . ASN A 1 101 ? 23.687 -0.812 -46.204 1.00 88.88 101 ASN A O 1
ATOM 845 N N . SER A 1 102 ? 21.516 -0.833 -45.640 1.00 88.62 102 SER A N 1
ATOM 846 C CA . SER A 1 102 ? 21.016 -0.830 -47.018 1.00 88.62 102 SER A CA 1
ATOM 847 C C . SER A 1 102 ? 21.272 0.504 -47.720 1.00 88.62 102 SER A C 1
ATOM 849 O O . SER A 1 102 ? 21.744 0.514 -48.857 1.00 88.62 102 SER A O 1
ATOM 851 N N . LEU A 1 103 ? 21.051 1.628 -47.031 1.00 89.50 103 LEU A N 1
ATOM 852 C CA . LEU A 1 103 ? 21.362 2.965 -47.541 1.00 89.50 103 LEU A CA 1
ATOM 853 C C . LEU A 1 103 ? 22.857 3.132 -47.815 1.00 89.50 103 LEU A C 1
ATOM 855 O O . LEU A 1 103 ? 23.227 3.661 -48.861 1.00 89.50 103 LEU A O 1
ATOM 859 N N . LYS A 1 104 ? 23.718 2.618 -46.932 1.00 89.81 104 LYS A N 1
ATOM 860 C CA . LYS A 1 104 ? 25.170 2.644 -47.130 1.00 89.81 104 LYS A CA 1
ATOM 861 C C . LYS A 1 104 ? 25.591 1.875 -48.384 1.00 89.81 104 LYS A C 1
ATOM 863 O O . LYS A 1 104 ? 26.333 2.401 -49.203 1.00 89.81 104 LYS A O 1
ATOM 868 N N . LYS A 1 105 ? 25.043 0.675 -48.600 1.00 91.06 105 LYS A N 1
ATOM 869 C CA . LYS A 1 105 ? 25.297 -0.109 -49.825 1.00 91.06 105 LYS A CA 1
ATOM 870 C C . LYS A 1 105 ? 24.798 0.591 -51.090 1.00 91.06 105 LYS A C 1
ATOM 872 O O . LYS A 1 105 ? 25.435 0.485 -52.139 1.00 91.06 105 LYS A O 1
ATOM 877 N N . LEU A 1 106 ? 23.659 1.278 -51.009 1.00 87.62 106 LEU A N 1
ATOM 878 C CA . LEU A 1 106 ? 23.125 2.080 -52.110 1.00 87.62 106 LEU A CA 1
ATOM 879 C C . LEU A 1 106 ? 24.044 3.259 -52.432 1.00 87.62 106 LEU A C 1
ATOM 881 O O . LEU A 1 106 ? 24.368 3.457 -53.600 1.00 87.62 106 LEU A O 1
ATOM 885 N N . LEU A 1 107 ? 24.510 3.981 -51.412 1.00 87.75 107 LEU A N 1
ATOM 886 C CA . LEU A 1 107 ? 25.467 5.074 -51.567 1.00 87.75 107 LEU A CA 1
ATOM 887 C C . LEU A 1 107 ? 26.767 4.580 -52.215 1.00 87.75 107 LEU A C 1
ATOM 889 O O . LEU A 1 107 ? 27.172 5.123 -53.238 1.00 87.75 107 LEU A O 1
ATOM 893 N N . ASP A 1 108 ? 27.340 3.484 -51.710 1.00 89.75 108 ASP A N 1
ATOM 894 C CA . ASP A 1 108 ? 28.544 2.863 -52.276 1.00 89.75 108 ASP A CA 1
ATOM 895 C C . ASP A 1 108 ? 28.337 2.443 -53.744 1.00 89.75 108 ASP A C 1
ATOM 897 O O . ASP A 1 108 ? 29.256 2.491 -54.565 1.00 89.75 108 ASP A O 1
ATOM 901 N N . SER A 1 109 ? 27.125 2.004 -54.097 1.00 88.69 109 SER A N 1
ATOM 902 C CA . SER A 1 109 ? 26.777 1.617 -55.470 1.00 88.69 109 SER A CA 1
ATOM 903 C C . SER A 1 109 ? 26.636 2.832 -56.388 1.00 88.69 109 SER A C 1
ATOM 905 O O . SER A 1 109 ? 27.095 2.784 -57.529 1.00 88.69 109 SER A O 1
ATOM 907 N N . ILE A 1 110 ? 26.052 3.928 -55.898 1.00 85.81 110 ILE A N 1
ATOM 908 C CA . ILE A 1 110 ? 25.956 5.200 -56.625 1.00 85.81 110 ILE A CA 1
ATOM 909 C C . ILE A 1 110 ? 27.349 5.801 -56.830 1.00 85.81 110 ILE A C 1
ATOM 911 O O . ILE A 1 110 ? 27.658 6.219 -57.941 1.00 85.81 110 ILE A O 1
ATOM 915 N N . GLU A 1 111 ? 28.214 5.792 -55.814 1.00 84.44 111 GLU A N 1
ATOM 916 C CA . GLU A 1 111 ? 29.601 6.257 -55.945 1.00 84.44 111 GLU A CA 1
ATOM 917 C C . GLU A 1 111 ? 30.379 5.435 -56.973 1.00 84.44 111 GLU A C 1
ATOM 919 O O . GLU A 1 111 ? 31.071 6.000 -57.819 1.00 84.44 111 GLU A O 1
ATOM 924 N N . LYS A 1 112 ? 30.229 4.104 -56.967 1.00 85.50 112 LYS A N 1
ATOM 925 C CA . LYS A 1 112 ? 30.830 3.241 -57.995 1.00 85.50 112 LYS A CA 1
ATOM 926 C C . LYS A 1 112 ? 30.326 3.573 -59.395 1.00 85.50 112 LYS A C 1
ATOM 928 O O . LYS A 1 112 ? 31.141 3.649 -60.305 1.00 85.50 112 LYS A O 1
ATOM 933 N N . LEU A 1 113 ? 29.021 3.786 -59.568 1.00 80.12 113 LEU A N 1
ATOM 934 C CA . LEU A 1 113 ? 28.449 4.180 -60.858 1.00 80.12 113 LEU A CA 1
ATOM 935 C C . LEU A 1 113 ? 28.945 5.559 -61.307 1.00 80.12 113 LEU A C 1
ATOM 937 O O . LEU A 1 113 ? 29.253 5.735 -62.481 1.00 80.12 113 LEU A O 1
ATOM 941 N N . ASN A 1 114 ? 29.072 6.512 -60.385 1.00 72.81 114 ASN A N 1
ATOM 942 C CA . ASN A 1 114 ? 29.569 7.853 -60.682 1.00 72.81 114 ASN A CA 1
ATOM 943 C C . ASN A 1 114 ? 31.064 7.856 -61.039 1.00 72.81 114 ASN A C 1
ATOM 945 O O . ASN A 1 114 ? 31.485 8.634 -61.878 1.00 72.81 114 ASN A O 1
ATOM 949 N N . ASN A 1 115 ? 31.853 6.950 -60.456 1.00 72.19 115 ASN A N 1
ATOM 950 C CA . ASN A 1 115 ? 33.262 6.748 -60.810 1.00 72.19 115 ASN A CA 1
ATOM 951 C C . ASN A 1 115 ? 33.461 5.973 -62.129 1.00 72.19 115 ASN A C 1
ATOM 953 O O . ASN A 1 115 ? 34.595 5.818 -62.580 1.00 72.19 115 ASN A O 1
ATOM 957 N N . MET A 1 116 ? 32.386 5.425 -62.707 1.00 70.62 116 MET A N 1
ATOM 958 C CA . MET A 1 116 ? 32.388 4.755 -64.013 1.00 70.62 116 MET A CA 1
ATOM 959 C C . MET A 1 116 ? 31.905 5.664 -65.158 1.00 70.62 116 MET A C 1
ATOM 961 O O . MET A 1 116 ? 31.990 5.249 -66.316 1.00 70.62 116 MET A O 1
ATOM 965 N N . LEU A 1 117 ? 31.395 6.859 -64.838 1.00 49.62 117 LEU A N 1
ATOM 966 C CA . LEU A 1 117 ? 31.114 7.957 -65.771 1.00 49.62 117 LEU A CA 1
ATOM 967 C C . LEU A 1 117 ? 32.358 8.839 -65.944 1.00 49.62 117 LEU A C 1
ATOM 969 O O . LEU A 1 117 ? 32.543 9.335 -67.077 1.00 49.62 117 LEU A O 1
#

Nearest PDB structures (foldseek):
  5i8j-assembly1_B  TM=4.259E-01  e=1.184E+00  Escherichia phage RB69
  6ywc-assembly2_F  TM=4.545E-01  e=2.225E+00  synthetic construct
  1v98-assembly2_B-3  TM=3.832E-01  e=1.524E+00  Thermus thermophilus HB8
  2diy-assembly1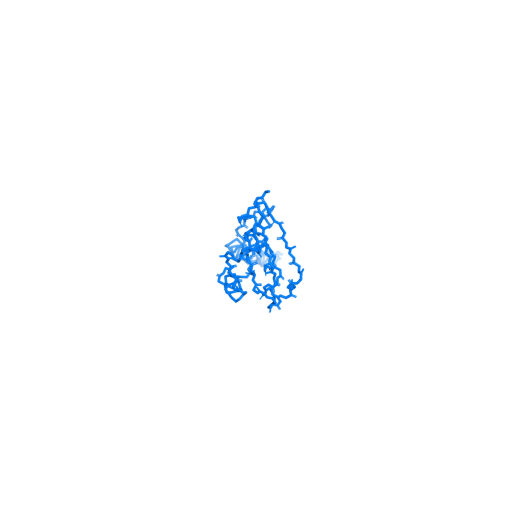_A  TM=2.292E-01  e=7.618E-01  Homo sapiens
  1ep8-assembly2_B  TM=2.395E-01  e=1.184E+00  Chlamydomonas reinhardtii

Radius of gyration: 26.69 Å; Cα contacts (8 Å, |Δi|>4): 109; chains: 1; bounding box: 55×20×82 Å

Foldseek 3Di:
DKWKWKAWPVGNVDTDTDPDPVVRVVVLLVPLLVVLVVPRQTKMFMDIPRHTDDIRHSVNSSVVCVVCVVCNCVVVVVVVDDDDPPVVVVVVVVVVVVVVVVVVVVVVVVVVVVVVD

Organism: NCBI:txid39485

Solvent-accessible surface area (backbone atoms only — not comparable to full-atom values): 6671 Å² total; per-residue (Å²): 132,76,47,22,29,36,28,37,66,87,43,73,90,47,76,50,76,36,86,36,67,67,54,40,52,52,50,51,57,62,51,43,62,72,25,41,86,74,74,61,42,48,36,35,42,32,28,49,71,89,37,86,73,47,76,48,53,16,66,60,54,41,48,53,39,55,77,45,67,70,50,64,66,56,60,64,75,37,72,85,63,83,74,71,63,73,65,52,52,57,50,47,52,50,50,52,50,54,50,52,55,50,52,50,53,49,50,54,49,51,52,53,54,59,75,72,107

Secondary structure (DSSP, 8-state):
---EEEEETTEEEEEEEESSHHHHHHHHHHHHHHHGGGT----EEEEETTEEEEEE-HHHHHHHHHHTTTTTTHHHH-TTS-S-HHHHHHHHHHHHHHHHHHHHHHHHHHHHHHTT-

pLDDT: mean 80.84, std 17.03, range [42.5, 98.19]

Mean predicted aligned error: 15.64 Å